Protein AF-A0A085F216-F1 (afdb_monomer_lite)

Foldseek 3Di:
DDDDDDDPDPVVVVVVAPDDDDPVQAQEDDLVLLLVLLVLVCVPPNPVLLLVQFPDPDNPDDDSVPDDQNSSLRSVLSLLQVLQQDDPPPPSSVVSLVSCCVRQNDSQAWTWYARVNRIDIHGHDHHPD

Structure (mmCIF, N/CA/C/O backbone):
data_AF-A0A085F216-F1
#
_entry.id   AF-A0A085F216-F1
#
loop_
_atom_site.group_PDB
_atom_site.id
_atom_site.type_symbol
_atom_site.label_atom_id
_atom_site.label_alt_id
_atom_site.label_comp_id
_atom_site.label_asym_id
_atom_site.label_entity_id
_atom_site.label_seq_id
_atom_site.pdbx_PDB_ins_code
_atom_site.Cartn_x
_atom_site.Cartn_y
_atom_site.Cartn_z
_atom_site.occupancy
_atom_site.B_iso_or_equiv
_atom_site.auth_seq_id
_atom_site.auth_comp_id
_atom_site.auth_asym_id
_atom_site.auth_atom_id
_atom_site.pdbx_PDB_model_num
ATOM 1 N N . MET A 1 1 ? 21.066 -15.894 51.985 1.00 41.78 1 MET A N 1
ATOM 2 C CA . MET A 1 1 ? 21.140 -15.270 50.644 1.00 41.78 1 MET A CA 1
ATOM 3 C C . MET A 1 1 ? 20.419 -16.154 49.634 1.00 41.78 1 MET A C 1
ATOM 5 O O . MET A 1 1 ? 20.827 -17.291 49.451 1.00 41.78 1 MET A O 1
ATOM 9 N N . LYS A 1 2 ? 19.346 -15.662 49.007 1.00 40.44 2 LYS A N 1
ATOM 10 C CA . LYS A 1 2 ? 18.738 -16.255 47.805 1.00 40.44 2 LYS A CA 1
ATOM 11 C C . LYS A 1 2 ? 18.431 -15.106 46.846 1.00 40.44 2 LYS A C 1
ATOM 13 O O . LYS A 1 2 ? 17.698 -14.193 47.207 1.00 40.44 2 LYS A O 1
ATOM 18 N N . ILE A 1 3 ? 19.039 -15.132 45.666 1.00 50.97 3 ILE A N 1
ATOM 19 C CA . ILE A 1 3 ? 18.758 -14.210 44.562 1.00 50.97 3 ILE A CA 1
ATOM 20 C C . ILE A 1 3 ? 17.811 -14.936 43.605 1.00 50.97 3 ILE A C 1
ATOM 22 O O . ILE A 1 3 ? 18.094 -16.080 43.257 1.00 50.97 3 ILE A O 1
ATOM 26 N N . LYS A 1 4 ? 16.733 -14.267 43.175 1.00 36.97 4 LYS A N 1
ATOM 27 C CA . LYS A 1 4 ? 16.265 -14.189 41.773 1.00 36.97 4 LYS A CA 1
ATOM 28 C C . LYS A 1 4 ? 15.002 -13.312 41.684 1.00 36.97 4 LYS A C 1
ATOM 30 O O . LYS A 1 4 ? 13.931 -13.688 42.143 1.00 36.97 4 LYS A O 1
ATOM 35 N N . LYS A 1 5 ? 15.173 -12.121 41.099 1.00 45.31 5 LYS A N 1
ATOM 36 C CA . LYS A 1 5 ? 14.142 -11.349 40.370 1.00 45.31 5 LYS A CA 1
ATOM 37 C C . LYS A 1 5 ? 13.891 -12.034 39.002 1.00 45.31 5 LYS A C 1
ATOM 39 O O . LYS A 1 5 ? 14.688 -12.903 38.646 1.00 45.31 5 LYS A O 1
ATOM 44 N N . PRO A 1 6 ? 13.029 -11.503 38.116 1.00 57.66 6 PRO A N 1
ATOM 45 C CA . PRO A 1 6 ? 11.662 -10.976 38.256 1.00 57.66 6 PRO A CA 1
ATOM 46 C C . PRO A 1 6 ? 10.731 -11.633 37.201 1.00 57.66 6 PRO A C 1
ATOM 48 O O . PRO A 1 6 ? 11.211 -12.365 36.347 1.00 57.66 6 PRO A O 1
ATOM 51 N N . ALA A 1 7 ? 9.427 -11.338 37.204 1.00 43.81 7 ALA A N 1
ATOM 52 C CA . ALA A 1 7 ? 8.630 -11.172 35.974 1.00 43.81 7 ALA A CA 1
ATOM 53 C C . ALA A 1 7 ? 7.185 -10.831 36.355 1.00 43.81 7 ALA A C 1
ATOM 55 O O . ALA A 1 7 ? 6.330 -11.712 36.455 1.00 43.81 7 ALA A O 1
ATOM 56 N N . VAL A 1 8 ? 6.913 -9.538 36.552 1.00 47.44 8 VAL A N 1
ATOM 57 C CA . VAL A 1 8 ? 5.558 -9.016 36.352 1.00 47.44 8 VAL A CA 1
ATOM 58 C C . VAL A 1 8 ? 5.267 -9.262 34.878 1.00 47.44 8 VAL A C 1
ATOM 60 O O . VAL A 1 8 ? 5.792 -8.572 34.007 1.00 47.44 8 VAL A O 1
ATOM 63 N N . HIS A 1 9 ? 4.567 -10.363 34.612 1.00 42.31 9 HIS A N 1
ATOM 64 C CA . HIS A 1 9 ? 4.167 -10.739 33.274 1.00 42.31 9 HIS A CA 1
ATOM 65 C C . HIS A 1 9 ? 3.283 -9.624 32.736 1.00 42.31 9 HIS A C 1
ATOM 67 O O . HIS A 1 9 ? 2.285 -9.232 33.337 1.00 42.31 9 HIS A O 1
ATOM 73 N N . ASN A 1 10 ? 3.736 -9.094 31.612 1.00 47.56 10 ASN A N 1
ATOM 74 C CA . ASN A 1 10 ? 3.143 -8.027 30.837 1.00 47.56 10 ASN A CA 1
ATOM 75 C C . ASN A 1 10 ? 1.904 -8.575 30.103 1.00 47.56 10 ASN A C 1
ATOM 77 O O . ASN A 1 10 ? 1.843 -8.599 28.878 1.00 47.56 10 ASN A O 1
ATOM 81 N N . THR A 1 11 ? 0.944 -9.120 30.853 1.00 47.22 11 THR A N 1
ATOM 82 C CA . THR A 1 11 ? -0.208 -9.850 30.304 1.00 47.22 11 THR A CA 1
ATOM 83 C C . THR A 1 11 ? -1.115 -8.925 29.489 1.00 47.22 11 THR A C 1
ATOM 85 O O . THR A 1 11 ? -1.730 -9.366 28.526 1.00 47.22 11 THR A O 1
ATOM 88 N N . ALA A 1 12 ? -1.108 -7.621 29.784 1.00 45.28 12 ALA A N 1
ATOM 89 C CA . ALA A 1 12 ? -1.882 -6.619 29.052 1.00 45.28 12 ALA A CA 1
ATOM 90 C C . ALA A 1 12 ? -1.386 -6.368 27.612 1.00 45.28 12 ALA A C 1
ATOM 92 O O . ALA A 1 12 ? -2.175 -5.971 26.762 1.00 45.28 12 ALA A O 1
ATOM 93 N N . LEU A 1 13 ? -0.108 -6.627 27.308 1.00 43.69 13 LEU A N 1
ATOM 94 C CA . LEU A 1 13 ? 0.432 -6.464 25.949 1.00 43.69 13 LEU A CA 1
ATOM 95 C C . LEU A 1 13 ? 0.230 -7.708 25.069 1.00 43.69 13 LEU A C 1
ATOM 97 O O . LEU A 1 13 ? 0.328 -7.619 23.850 1.00 43.69 13 LEU A O 1
ATOM 101 N N . LEU A 1 14 ? -0.087 -8.862 25.665 1.00 43.09 14 LEU A N 1
ATOM 102 C CA . LEU A 1 14 ? -0.275 -10.124 24.939 1.00 43.09 14 LEU A CA 1
ATOM 103 C C . LEU A 1 14 ? -1.731 -10.384 24.523 1.00 43.09 14 LEU A C 1
ATOM 105 O O . LEU A 1 14 ? -1.967 -11.158 23.596 1.00 43.09 14 LEU A O 1
ATOM 109 N N . GLU A 1 15 ? -2.712 -9.730 25.149 1.00 42.50 15 GLU A N 1
ATOM 110 C CA . GLU A 1 15 ? -4.134 -9.941 24.831 1.00 42.50 15 GLU A CA 1
ATOM 111 C C . GLU A 1 15 ? -4.627 -9.174 23.594 1.00 42.50 15 GLU A C 1
ATOM 113 O O . GLU A 1 15 ? -5.683 -9.503 23.052 1.00 42.50 15 GLU A O 1
ATOM 118 N N . PHE A 1 16 ? -3.852 -8.216 23.078 1.00 48.03 16 PHE A N 1
ATOM 119 C CA . PHE A 1 16 ? -4.227 -7.478 21.866 1.00 48.03 16 PHE A CA 1
ATOM 120 C C . PHE A 1 16 ? -4.102 -8.326 20.582 1.00 48.03 16 PHE A C 1
ATOM 122 O O . PHE A 1 16 ? -4.728 -8.028 19.571 1.00 48.03 16 PHE A O 1
ATOM 129 N N . HIS A 1 17 ? -3.355 -9.436 20.617 1.00 45.09 17 HIS A N 1
ATOM 130 C CA . HIS A 1 17 ? -2.975 -10.199 19.419 1.00 45.09 17 HIS A CA 1
ATOM 131 C C . HIS A 1 17 ? -3.929 -11.338 19.003 1.00 45.09 17 HIS A C 1
ATOM 133 O O . HIS A 1 17 ? -3.593 -12.111 18.106 1.00 45.09 17 HIS A O 1
ATOM 139 N N . ARG A 1 18 ? -5.112 -11.489 19.621 1.00 46.03 18 ARG A N 1
ATOM 140 C CA . ARG A 1 18 ? -6.056 -12.587 19.287 1.00 46.03 18 ARG A CA 1
ATOM 141 C C . ARG A 1 18 ? -7.521 -12.190 19.113 1.00 46.03 18 ARG A C 1
ATOM 143 O O . ARG A 1 18 ? -8.376 -13.071 19.019 1.00 46.03 18 ARG A O 1
ATOM 150 N N . ARG A 1 19 ? -7.849 -10.901 19.052 1.00 49.44 19 ARG A N 1
ATOM 151 C CA . ARG A 1 19 ? -9.205 -10.479 18.683 1.00 49.44 19 ARG A CA 1
ATOM 152 C C . ARG A 1 19 ? -9.283 -10.305 17.171 1.00 49.44 19 ARG A C 1
ATOM 154 O O . ARG A 1 19 ? -8.572 -9.487 16.604 1.00 49.44 19 ARG A O 1
ATOM 161 N N . TRP A 1 20 ? -10.148 -11.094 16.534 1.00 49.81 20 TRP A N 1
ATOM 162 C CA . TRP A 1 20 ? -10.658 -10.765 15.203 1.00 49.81 20 TRP A CA 1
ATOM 163 C C . TRP A 1 20 ? -11.204 -9.329 15.237 1.00 49.81 20 TRP A C 1
ATOM 165 O O . TRP A 1 20 ? -11.920 -9.016 16.195 1.00 49.81 20 TRP A O 1
ATOM 175 N N . PRO A 1 21 ? -10.897 -8.473 14.246 1.00 54.47 21 PRO A N 1
ATOM 176 C CA . PRO A 1 21 ? -11.357 -7.091 14.252 1.00 54.47 21 PRO A CA 1
ATOM 177 C C . PRO A 1 21 ? -12.887 -7.074 14.267 1.00 54.47 21 PRO A C 1
ATOM 179 O O . PRO A 1 21 ? -13.552 -7.592 13.360 1.00 54.47 21 PRO A O 1
ATOM 182 N N . LEU A 1 22 ? -13.459 -6.515 15.332 1.00 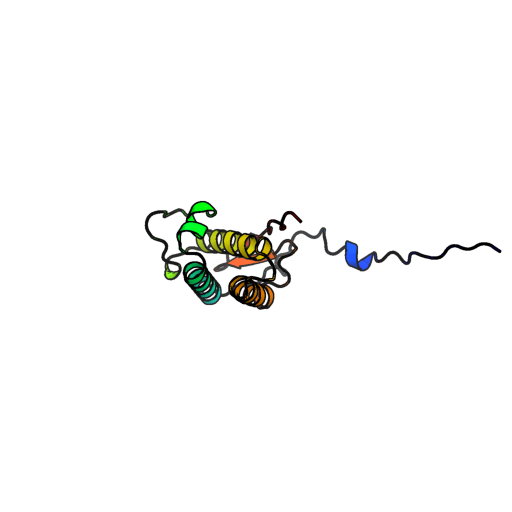57.03 22 LEU A N 1
ATOM 183 C CA . LEU A 1 22 ? -14.891 -6.280 15.420 1.00 57.03 22 LEU A CA 1
ATOM 184 C C . LEU A 1 22 ? -15.245 -5.157 14.435 1.00 57.03 22 LEU A C 1
ATOM 186 O O . LEU A 1 22 ? -14.391 -4.398 13.984 1.00 57.03 22 LEU A O 1
ATOM 190 N N . LYS A 1 23 ? -16.528 -5.003 14.087 1.00 51.44 23 LYS A N 1
ATOM 191 C CA . LYS A 1 23 ? -17.004 -3.952 13.159 1.00 51.44 23 LYS A CA 1
ATOM 192 C C . LYS A 1 23 ? -16.527 -2.523 13.510 1.00 51.44 23 LYS A C 1
ATOM 194 O O . LYS A 1 23 ? -16.600 -1.663 12.637 1.00 51.44 23 LYS A O 1
ATOM 199 N N . ALA A 1 24 ? -16.091 -2.271 14.745 1.00 53.41 24 ALA A N 1
ATOM 200 C CA . ALA A 1 24 ? -15.584 -0.984 15.223 1.00 53.41 24 ALA A CA 1
ATOM 201 C C . ALA A 1 24 ? -14.078 -0.752 14.965 1.00 53.41 24 ALA A C 1
ATOM 203 O O . ALA A 1 24 ? -13.622 0.370 15.146 1.00 53.41 24 ALA A O 1
ATOM 204 N N . ASP A 1 25 ? -13.335 -1.767 14.509 1.00 74.38 25 ASP A N 1
ATOM 205 C CA . ASP A 1 25 ? -11.865 -1.732 14.407 1.00 74.38 25 ASP A CA 1
ATOM 206 C C . ASP A 1 25 ? -11.351 -1.512 12.972 1.00 74.38 25 ASP A C 1
ATOM 208 O O . ASP A 1 25 ? -10.146 -1.501 12.735 1.00 74.38 25 ASP A O 1
ATOM 212 N N . TYR A 1 26 ? -12.253 -1.368 11.997 1.00 82.12 26 TYR A N 1
ATOM 213 C CA . TYR A 1 26 ? -11.865 -1.129 10.608 1.00 82.12 26 TYR A CA 1
ATOM 214 C C . TYR A 1 26 ? -11.566 0.349 10.385 1.00 82.12 26 TYR A C 1
ATOM 216 O O . TYR A 1 26 ? -12.424 1.198 10.626 1.00 82.12 26 TYR A O 1
ATOM 224 N N . LEU A 1 27 ? -10.385 0.637 9.847 1.00 88.69 27 LEU A N 1
ATOM 225 C CA . LEU A 1 27 ? -10.005 1.975 9.419 1.00 88.69 27 LEU A CA 1
ATOM 226 C C . LEU A 1 27 ? -10.692 2.297 8.094 1.00 88.69 27 LEU A C 1
ATOM 228 O O . LEU A 1 27 ? -10.467 1.622 7.091 1.00 88.69 27 LEU A O 1
ATOM 232 N N . ASP A 1 28 ? -11.541 3.319 8.078 1.00 89.81 28 ASP A N 1
ATOM 233 C CA . ASP A 1 28 ? -12.133 3.828 6.844 1.00 89.81 28 ASP A CA 1
ATOM 234 C C . ASP A 1 28 ? -11.079 4.631 6.072 1.00 89.81 28 ASP A C 1
ATOM 236 O O . ASP A 1 28 ? -10.677 5.721 6.480 1.00 89.81 28 ASP A O 1
ATOM 240 N N . VAL A 1 29 ? -10.609 4.067 4.957 1.00 89.00 29 VAL A N 1
ATOM 241 C CA . VAL A 1 29 ? -9.506 4.637 4.182 1.00 89.00 29 VAL A CA 1
ATOM 242 C C . VAL A 1 29 ? -10.062 5.383 2.964 1.00 89.00 29 VAL A C 1
ATOM 244 O O . VAL A 1 29 ? -10.711 4.761 2.113 1.00 89.00 29 VAL A O 1
ATOM 247 N N . PRO A 1 30 ? -9.821 6.704 2.835 1.00 90.88 30 PRO A N 1
ATOM 248 C CA . PRO A 1 30 ? -10.259 7.464 1.672 1.00 90.88 30 PRO A CA 1
ATOM 249 C C . PRO A 1 30 ? -9.646 6.908 0.391 1.00 90.88 30 PRO A C 1
ATOM 251 O O . PRO A 1 30 ? -8.440 6.667 0.308 1.00 90.88 30 PRO A O 1
ATOM 254 N N . ARG A 1 31 ? -10.481 6.745 -0.634 1.00 91.06 31 ARG A N 1
ATOM 255 C CA . ARG A 1 31 ? -10.055 6.201 -1.924 1.00 91.06 31 ARG A CA 1
ATOM 256 C C . ARG A 1 31 ? -8.946 7.045 -2.541 1.00 91.06 31 ARG A C 1
ATOM 258 O O . ARG A 1 31 ? -7.969 6.506 -3.045 1.00 91.06 31 ARG A O 1
ATOM 265 N N . GLU A 1 32 ? -9.115 8.357 -2.508 1.00 91.56 32 GLU A N 1
ATOM 266 C CA . GLU A 1 32 ? -8.218 9.335 -3.115 1.00 91.56 32 GLU A CA 1
ATOM 267 C C . GLU A 1 32 ? -6.815 9.232 -2.517 1.00 91.56 32 GLU A C 1
ATOM 269 O O . GLU A 1 32 ? -5.834 9.325 -3.247 1.00 91.56 32 GLU A O 1
ATOM 274 N N . MET A 1 33 ? -6.721 8.958 -1.213 1.00 90.75 33 MET A N 1
ATOM 275 C CA . MET A 1 33 ? -5.440 8.759 -0.542 1.00 90.75 33 MET A CA 1
ATOM 276 C C . MET A 1 33 ? -4.731 7.506 -1.063 1.00 90.75 33 MET A C 1
ATOM 278 O O . MET A 1 33 ? -3.558 7.575 -1.416 1.00 90.75 33 MET A O 1
ATOM 282 N N . ILE A 1 34 ? -5.445 6.381 -1.187 1.00 90.81 34 ILE A N 1
ATOM 283 C CA . ILE A 1 34 ? -4.857 5.139 -1.711 1.00 90.81 34 ILE A CA 1
ATOM 284 C C . ILE A 1 34 ? -4.426 5.326 -3.164 1.00 90.81 34 ILE A C 1
ATOM 286 O O . ILE A 1 34 ? -3.339 4.908 -3.537 1.00 90.81 34 ILE A O 1
ATOM 290 N N . VAL A 1 35 ? -5.249 5.986 -3.979 1.00 92.62 35 VAL A N 1
ATOM 291 C CA . VAL A 1 35 ? -4.917 6.284 -5.378 1.00 92.62 35 VAL A CA 1
ATOM 292 C C . VAL A 1 35 ? -3.624 7.097 -5.469 1.00 92.62 35 VAL A C 1
ATOM 294 O O . VAL A 1 35 ? -2.721 6.693 -6.195 1.00 92.62 35 VAL A O 1
ATOM 297 N N . GLN A 1 36 ? -3.486 8.167 -4.681 1.00 92.69 36 GLN A N 1
ATOM 298 C CA . GLN A 1 36 ? -2.254 8.965 -4.629 1.00 92.69 36 GLN A CA 1
ATOM 299 C C . GLN A 1 36 ? -1.047 8.143 -4.164 1.00 92.69 36 GLN A C 1
ATOM 301 O O . GLN A 1 36 ? 0.056 8.303 -4.684 1.00 92.69 36 GLN A O 1
ATOM 306 N N . LEU A 1 37 ? -1.245 7.246 -3.196 1.00 92.50 37 LEU A N 1
ATOM 307 C CA . LEU A 1 37 ? -0.192 6.368 -2.700 1.00 92.50 37 LEU A CA 1
ATOM 308 C C . LEU A 1 37 ? 0.273 5.377 -3.779 1.00 92.50 37 LEU A C 1
ATOM 310 O O . LEU A 1 37 ? 1.472 5.175 -3.952 1.00 92.50 37 LEU A O 1
ATOM 314 N N . ILE A 1 38 ? -0.664 4.808 -4.540 1.00 92.38 38 ILE A N 1
ATOM 315 C CA . ILE A 1 38 ? -0.378 3.925 -5.676 1.00 92.38 38 ILE A CA 1
ATOM 316 C C . ILE A 1 38 ? 0.357 4.696 -6.777 1.00 92.38 38 ILE A C 1
ATOM 318 O O . ILE A 1 38 ? 1.342 4.199 -7.311 1.00 92.38 38 ILE A O 1
ATOM 322 N N . GLU A 1 39 ? -0.079 5.910 -7.110 1.00 92.56 39 GLU A N 1
ATOM 323 C CA . GLU A 1 39 ? 0.590 6.759 -8.104 1.00 92.56 39 GLU A CA 1
ATOM 324 C C . GLU A 1 39 ? 2.024 7.098 -7.688 1.00 92.56 39 GLU A C 1
ATOM 326 O O . GLU A 1 39 ? 2.948 6.960 -8.491 1.00 92.56 39 GLU A O 1
ATOM 331 N N . LYS A 1 40 ? 2.231 7.461 -6.416 1.00 91.50 40 LYS A N 1
ATOM 332 C CA . LYS A 1 40 ? 3.565 7.695 -5.851 1.00 91.50 40 LYS A CA 1
ATOM 333 C C . LYS A 1 40 ? 4.426 6.435 -5.922 1.00 91.50 40 LYS A C 1
ATOM 335 O O . LYS A 1 40 ? 5.573 6.503 -6.346 1.00 91.50 40 LYS A O 1
ATOM 340 N N . PHE A 1 41 ? 3.870 5.281 -5.564 1.00 91.94 41 PHE A N 1
ATOM 341 C CA . PHE A 1 41 ? 4.572 4.005 -5.651 1.00 91.94 41 PHE A CA 1
ATOM 342 C C . PHE A 1 41 ? 4.976 3.659 -7.089 1.00 91.94 41 PHE A C 1
ATOM 344 O O . PHE A 1 41 ? 6.111 3.258 -7.330 1.00 91.94 41 PHE A O 1
ATOM 351 N N . ILE A 1 42 ? 4.075 3.858 -8.055 1.00 90.94 42 ILE A N 1
ATOM 352 C CA . ILE A 1 42 ? 4.351 3.659 -9.484 1.00 90.94 42 ILE A CA 1
ATOM 353 C C . ILE A 1 42 ? 5.462 4.595 -9.960 1.00 90.94 42 ILE A C 1
ATOM 355 O O . ILE A 1 42 ? 6.299 4.175 -10.755 1.00 90.94 42 ILE A O 1
ATOM 359 N N . ALA A 1 43 ? 5.493 5.841 -9.488 1.00 90.06 43 ALA A N 1
ATOM 360 C CA . ALA A 1 43 ? 6.541 6.788 -9.856 1.00 90.06 43 ALA A CA 1
ATOM 361 C C . ALA A 1 43 ? 7.937 6.339 -9.383 1.00 90.06 43 ALA A C 1
ATOM 363 O O . ALA A 1 43 ? 8.911 6.578 -10.090 1.00 90.06 43 ALA A O 1
ATOM 364 N N . VAL A 1 44 ? 8.026 5.667 -8.229 1.00 89.81 44 VAL A N 1
ATOM 365 C CA . VAL A 1 44 ? 9.293 5.191 -7.642 1.00 89.81 44 VAL A CA 1
ATOM 366 C C . VAL A 1 44 ? 9.710 3.827 -8.204 1.00 89.81 44 VAL A C 1
ATOM 368 O O . VAL A 1 44 ? 10.846 3.649 -8.636 1.00 89.81 44 VAL A O 1
ATOM 371 N N . TYR A 1 45 ? 8.798 2.851 -8.220 1.00 87.25 45 TYR A N 1
ATOM 372 C CA . TYR A 1 45 ? 9.114 1.445 -8.517 1.00 87.25 45 TYR A CA 1
ATOM 373 C C . TYR A 1 45 ? 8.633 0.967 -9.891 1.00 87.25 45 TYR A C 1
ATOM 375 O O . TYR A 1 45 ? 8.943 -0.152 -10.307 1.00 87.25 45 TYR A O 1
ATOM 383 N N . GLY A 1 46 ? 7.877 1.795 -10.609 1.00 87.12 46 GLY A N 1
ATOM 384 C CA . GLY A 1 46 ? 7.244 1.432 -11.870 1.00 87.12 46 GLY A CA 1
ATOM 385 C C . GLY A 1 46 ? 5.989 0.573 -11.695 1.00 87.12 46 GLY A C 1
ATOM 386 O O . GLY A 1 46 ? 5.733 -0.045 -10.661 1.00 87.12 46 GLY A O 1
ATOM 387 N N . THR A 1 47 ? 5.189 0.497 -12.758 1.00 86.50 47 THR A N 1
ATOM 388 C CA . THR A 1 47 ? 3.974 -0.335 -12.798 1.00 86.50 47 THR A CA 1
ATOM 389 C C . THR A 1 47 ? 4.275 -1.833 -12.770 1.00 86.50 47 THR A C 1
ATOM 391 O O . THR A 1 47 ? 3.455 -2.604 -12.275 1.00 86.50 47 THR A O 1
ATOM 394 N N . GLY A 1 48 ? 5.449 -2.248 -13.263 1.00 83.44 48 GLY A N 1
ATOM 395 C CA . GLY A 1 48 ? 5.871 -3.650 -13.291 1.00 83.44 48 GLY A CA 1
ATOM 396 C C . GLY A 1 48 ? 5.896 -4.284 -11.902 1.00 83.44 48 GLY A C 1
ATOM 397 O O . GLY A 1 48 ? 5.392 -5.387 -11.734 1.00 83.44 48 GLY A O 1
ATOM 398 N N . HIS A 1 49 ? 6.358 -3.549 -10.884 1.00 83.25 49 HIS A N 1
ATOM 399 C CA . HIS A 1 49 ? 6.433 -4.076 -9.520 1.00 83.25 49 HIS A CA 1
ATOM 400 C C . HIS A 1 49 ? 5.052 -4.381 -8.922 1.00 83.25 49 HIS A C 1
ATOM 402 O O . HIS A 1 49 ? 4.887 -5.367 -8.205 1.00 83.25 49 HIS A O 1
ATOM 408 N N . LEU A 1 50 ? 4.045 -3.558 -9.244 1.00 85.00 50 LEU A N 1
ATOM 409 C CA . LEU A 1 50 ? 2.658 -3.853 -8.889 1.00 85.00 50 LEU A CA 1
ATOM 410 C C . LEU A 1 50 ? 2.171 -5.094 -9.639 1.00 85.00 50 LEU A C 1
ATOM 412 O O . LEU A 1 50 ? 1.669 -6.014 -9.006 1.00 85.00 50 LEU A O 1
ATOM 416 N N . LEU A 1 51 ? 2.345 -5.151 -10.960 1.00 83.56 51 LEU A N 1
ATOM 417 C CA . LEU A 1 51 ? 1.836 -6.247 -11.796 1.00 83.56 51 LEU A CA 1
ATOM 418 C C . LEU A 1 51 ? 2.454 -7.613 -11.474 1.00 83.56 51 LEU A C 1
ATOM 420 O O . LEU A 1 51 ? 1.766 -8.624 -11.555 1.00 83.56 51 LEU A O 1
ATOM 424 N N . GLU A 1 52 ? 3.736 -7.656 -11.117 1.00 81.31 52 GLU A N 1
ATOM 425 C CA . GLU A 1 52 ? 4.433 -8.902 -10.776 1.00 81.31 52 GLU A CA 1
ATOM 426 C C . GLU A 1 52 ? 3.928 -9.515 -9.467 1.00 81.31 52 GLU A C 1
ATOM 428 O O . GLU A 1 52 ? 3.936 -10.737 -9.313 1.00 81.31 52 GLU A O 1
ATOM 433 N N . ARG A 1 53 ? 3.500 -8.675 -8.517 1.00 78.06 53 ARG A N 1
ATOM 434 C CA . ARG A 1 53 ? 3.122 -9.106 -7.163 1.00 78.06 53 ARG A CA 1
ATOM 435 C C . ARG A 1 53 ? 1.615 -9.079 -6.909 1.00 78.06 53 ARG A C 1
ATOM 437 O O . ARG A 1 53 ? 1.145 -9.782 -6.019 1.00 78.06 53 ARG A O 1
ATOM 444 N N . GLY A 1 54 ? 0.859 -8.288 -7.665 1.00 75.75 54 GLY A N 1
ATOM 445 C CA . GLY A 1 54 ? -0.584 -8.119 -7.522 1.00 75.75 54 GLY A CA 1
ATOM 446 C C . GLY A 1 54 ? -1.371 -8.894 -8.576 1.00 75.75 54 GLY A C 1
ATOM 447 O O . GLY A 1 54 ? -1.062 -8.858 -9.763 1.00 75.75 54 GLY A O 1
ATOM 448 N N . ASN A 1 55 ? -2.441 -9.568 -8.153 1.00 76.00 55 ASN A N 1
ATOM 449 C CA . ASN A 1 55 ? -3.331 -10.312 -9.048 1.00 76.00 55 ASN A CA 1
ATOM 450 C C . ASN A 1 55 ? -4.470 -9.427 -9.588 1.00 76.00 55 ASN A C 1
ATOM 452 O O . ASN A 1 55 ? -5.650 -9.674 -9.311 1.00 76.00 55 ASN A O 1
ATOM 456 N N . PHE A 1 56 ? -4.099 -8.380 -10.328 1.00 78.81 56 PHE A N 1
ATOM 457 C CA . PHE A 1 56 ? -5.040 -7.405 -10.876 1.00 78.81 56 PHE A CA 1
ATOM 458 C C . PHE A 1 56 ? -5.869 -7.998 -12.015 1.00 78.81 56 PHE A C 1
ATOM 460 O O . PHE A 1 56 ? -5.356 -8.696 -12.891 1.00 78.81 56 PHE A O 1
ATOM 467 N N . ARG A 1 57 ? -7.162 -7.660 -12.062 1.00 67.31 57 ARG A N 1
ATOM 468 C CA . ARG A 1 57 ? -8.076 -8.161 -13.105 1.00 67.31 57 ARG A CA 1
ATOM 469 C C . ARG A 1 57 ? -7.749 -7.630 -14.503 1.00 67.31 57 ARG A C 1
ATOM 471 O O . ARG A 1 57 ? -8.072 -8.286 -15.491 1.00 67.31 57 ARG A O 1
ATOM 478 N N . GLN A 1 58 ? -7.130 -6.452 -14.598 1.00 62.47 58 GLN A N 1
ATOM 479 C CA . GLN A 1 58 ? -6.685 -5.849 -15.855 1.00 62.47 58 GLN A CA 1
ATOM 480 C C . GLN A 1 58 ? -5.166 -5.669 -15.847 1.00 62.47 58 GLN A C 1
ATOM 482 O O . GLN A 1 58 ? -4.638 -4.751 -15.230 1.00 62.47 58 GLN A O 1
ATOM 487 N N . LEU A 1 59 ? -4.468 -6.544 -16.573 1.00 62.31 59 LEU A N 1
ATOM 488 C CA . LEU A 1 59 ? -3.002 -6.545 -16.650 1.00 62.31 59 LEU A CA 1
ATOM 489 C C . LEU A 1 59 ? -2.445 -5.575 -17.706 1.00 62.31 59 LEU A C 1
ATOM 491 O O . LEU A 1 59 ? -1.268 -5.235 -17.670 1.00 62.31 59 LEU A O 1
ATOM 495 N N . SER A 1 60 ? -3.269 -5.132 -18.663 1.00 61.12 60 SER A N 1
ATOM 496 C CA . SER A 1 60 ? -2.805 -4.370 -19.832 1.00 61.12 60 SER A CA 1
ATOM 497 C C . SER A 1 60 ? -2.729 -2.855 -19.618 1.00 61.12 60 SER A C 1
ATOM 499 O O . SER A 1 60 ? -2.050 -2.181 -20.387 1.00 61.12 60 SER A O 1
ATOM 501 N N . TRP A 1 61 ? -3.417 -2.306 -18.608 1.00 67.25 61 TRP A N 1
ATOM 502 C CA . TRP A 1 61 ? -3.355 -0.879 -18.270 1.00 67.25 61 TRP A CA 1
ATOM 503 C C . TRP A 1 61 ? -3.716 -0.655 -16.795 1.00 67.25 61 TRP A C 1
ATOM 505 O O . TRP A 1 61 ? -4.882 -0.722 -16.416 1.00 67.25 61 TRP A O 1
ATOM 515 N N . ILE A 1 62 ? -2.720 -0.341 -15.957 1.00 74.25 62 ILE A N 1
ATOM 516 C CA . ILE A 1 62 ? -2.972 0.151 -14.597 1.00 74.25 62 ILE A CA 1
ATOM 517 C C . ILE A 1 62 ? -3.373 1.625 -14.670 1.00 74.25 62 ILE A C 1
ATOM 519 O O . ILE A 1 62 ? -2.572 2.486 -15.030 1.00 74.25 62 ILE A O 1
ATOM 523 N N . SER A 1 63 ? -4.618 1.914 -14.304 1.00 85.12 63 SER A N 1
ATOM 524 C CA . SER A 1 63 ? -5.080 3.261 -13.984 1.00 85.12 63 SER A CA 1
ATOM 525 C C . SER A 1 63 ? -5.565 3.249 -12.535 1.00 85.12 63 SER A C 1
ATOM 527 O O . SER A 1 63 ? -6.659 2.740 -12.284 1.00 85.12 63 SER A O 1
ATOM 529 N N . PRO A 1 64 ? -4.794 3.788 -11.571 1.00 85.81 64 PRO A N 1
ATOM 530 C CA . PRO A 1 64 ? -5.200 3.813 -10.163 1.00 85.81 64 PRO A CA 1
ATOM 531 C C . PRO A 1 64 ? -6.566 4.490 -9.967 1.00 85.81 64 PRO A C 1
ATOM 533 O O . PRO A 1 64 ? -7.398 4.051 -9.174 1.00 85.81 64 PRO A O 1
ATOM 536 N N . ALA A 1 65 ? -6.861 5.502 -10.788 1.00 87.69 65 ALA A N 1
ATOM 537 C CA . ALA A 1 65 ? -8.156 6.171 -10.839 1.00 87.69 65 ALA A CA 1
ATOM 538 C C . ALA A 1 65 ? -9.325 5.277 -11.309 1.00 87.69 65 ALA A C 1
ATOM 540 O O . ALA A 1 65 ? -10.476 5.658 -11.104 1.00 87.69 65 ALA A O 1
ATOM 541 N N . GLY A 1 66 ? -9.071 4.108 -11.899 1.00 86.19 66 GLY A N 1
ATOM 542 C CA . GLY A 1 66 ? -10.077 3.120 -12.302 1.00 86.19 66 GLY A CA 1
ATOM 543 C C . GLY A 1 66 ? -10.275 1.966 -11.312 1.00 86.19 66 GLY A C 1
ATOM 544 O O . GLY A 1 66 ? -11.193 1.174 -11.501 1.00 86.19 66 GLY A O 1
ATOM 545 N N . PHE A 1 67 ? -9.454 1.870 -10.263 1.00 89.62 67 PHE A N 1
ATOM 546 C CA . PHE A 1 67 ? -9.433 0.710 -9.367 1.00 89.62 67 PHE A CA 1
ATOM 547 C C . PHE A 1 67 ? -10.716 0.555 -8.540 1.00 89.62 67 PHE A C 1
ATOM 549 O O . PHE A 1 67 ? -11.234 1.517 -7.945 1.00 89.62 67 PHE A O 1
ATOM 556 N N . ASP A 1 68 ? -11.220 -0.682 -8.492 1.00 90.38 68 ASP A N 1
ATOM 557 C CA . ASP A 1 68 ? -12.293 -1.092 -7.593 1.00 90.38 68 A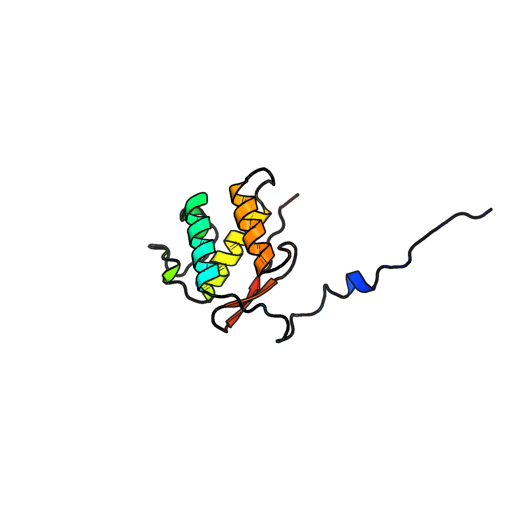SP A CA 1
ATOM 558 C C . ASP A 1 68 ? -11.763 -1.389 -6.174 1.00 90.38 68 ASP A C 1
ATOM 560 O O . ASP A 1 68 ? -10.589 -1.193 -5.873 1.00 90.38 68 ASP A O 1
ATOM 564 N N . ALA A 1 69 ? -12.635 -1.793 -5.246 1.00 90.75 69 ALA A N 1
ATOM 565 C CA . ALA A 1 69 ? -12.209 -2.038 -3.865 1.00 90.75 69 ALA A CA 1
ATOM 566 C C . ALA A 1 69 ? -11.198 -3.198 -3.735 1.00 90.75 69 ALA A C 1
ATOM 568 O O . ALA A 1 69 ? -10.341 -3.151 -2.856 1.00 90.75 69 ALA A O 1
ATOM 569 N N . LEU A 1 70 ? -11.282 -4.211 -4.604 1.00 90.94 70 LEU A N 1
ATOM 570 C CA . LEU A 1 70 ? -10.367 -5.350 -4.608 1.00 90.94 70 LEU A CA 1
ATOM 571 C C . LEU A 1 70 ? -9.021 -4.967 -5.229 1.00 90.94 70 LEU A C 1
ATOM 573 O O . LEU A 1 70 ? -7.985 -5.330 -4.681 1.00 90.94 70 LEU A O 1
ATOM 577 N N . ASP A 1 71 ? -9.031 -4.203 -6.321 1.00 90.94 71 ASP A N 1
ATOM 578 C CA . ASP A 1 71 ? -7.800 -3.693 -6.932 1.00 90.94 71 ASP A CA 1
ATOM 579 C C . ASP A 1 71 ? -7.042 -2.786 -5.944 1.00 90.94 71 ASP A C 1
ATOM 581 O O . ASP A 1 71 ? -5.831 -2.914 -5.773 1.00 90.94 71 ASP A O 1
ATOM 585 N N . LEU A 1 72 ? -7.759 -1.909 -5.228 1.00 92.06 72 LEU A N 1
ATOM 586 C CA . LEU A 1 72 ? -7.176 -1.063 -4.179 1.00 92.06 72 LEU A CA 1
ATOM 587 C C . LEU A 1 72 ? -6.593 -1.897 -3.033 1.00 92.06 72 LEU A C 1
ATOM 589 O O . LEU A 1 72 ? -5.511 -1.578 -2.550 1.00 92.06 72 LEU A O 1
ATOM 593 N N . HIS A 1 73 ? -7.285 -2.960 -2.615 1.00 92.69 73 HIS A N 1
ATOM 594 C CA . HIS A 1 73 ? -6.792 -3.881 -1.592 1.00 92.69 73 HIS A CA 1
ATOM 595 C C . HIS A 1 73 ? -5.479 -4.548 -2.015 1.00 92.69 73 HIS A C 1
ATOM 597 O O . HIS A 1 73 ? -4.497 -4.486 -1.282 1.00 92.69 73 HIS A O 1
ATOM 603 N N . GLN A 1 74 ? -5.447 -5.139 -3.211 1.00 91.12 74 GLN A N 1
ATOM 604 C CA . GLN A 1 74 ? -4.266 -5.832 -3.729 1.00 91.12 74 GLN A CA 1
ATOM 605 C C . GLN A 1 74 ? -3.080 -4.888 -3.916 1.00 91.12 74 GLN A C 1
ATOM 607 O O . GLN A 1 74 ? -1.954 -5.231 -3.566 1.00 91.12 74 GLN A O 1
ATOM 612 N N . ALA A 1 75 ? -3.319 -3.687 -4.447 1.00 92.00 75 ALA A N 1
ATOM 613 C CA . ALA A 1 75 ? -2.270 -2.687 -4.570 1.00 92.00 75 ALA A CA 1
ATOM 614 C C . ALA A 1 75 ? -1.719 -2.297 -3.195 1.00 92.00 75 ALA A C 1
ATOM 616 O O . ALA A 1 75 ? -0.506 -2.221 -3.023 1.00 92.00 75 ALA A O 1
ATOM 617 N N . LEU A 1 76 ? -2.592 -2.100 -2.205 1.00 93.06 76 LEU A N 1
ATOM 618 C CA . LEU A 1 76 ? -2.180 -1.737 -0.855 1.00 93.06 76 LEU A CA 1
ATOM 619 C C . LEU A 1 76 ? -1.354 -2.849 -0.185 1.00 93.06 76 LEU A C 1
ATOM 621 O O . LEU A 1 76 ? -0.327 -2.538 0.413 1.00 93.06 76 LEU A O 1
ATOM 625 N N . GLU A 1 77 ? -1.736 -4.120 -0.349 1.00 91.75 77 GLU A N 1
ATOM 626 C CA . GLU A 1 77 ? -0.938 -5.284 0.077 1.00 91.75 77 GLU A CA 1
ATOM 627 C C . GLU A 1 77 ? 0.469 -5.259 -0.525 1.00 91.75 77 GLU A C 1
ATOM 629 O O . GLU A 1 77 ? 1.458 -5.295 0.205 1.00 91.75 77 GLU A O 1
ATOM 634 N N . VAL A 1 78 ? 0.573 -5.125 -1.851 1.00 91.25 78 VAL A N 1
ATOM 635 C CA . VAL A 1 78 ? 1.868 -5.116 -2.546 1.00 91.25 78 VAL A CA 1
ATOM 636 C C . VAL A 1 78 ? 2.749 -3.966 -2.070 1.00 91.25 78 VAL A C 1
ATOM 638 O O . VAL A 1 78 ? 3.950 -4.156 -1.864 1.00 91.25 78 VAL A O 1
ATOM 641 N N . ILE A 1 79 ? 2.179 -2.773 -1.895 1.00 92.38 79 ILE A N 1
ATOM 642 C CA . ILE A 1 79 ? 2.938 -1.598 -1.463 1.00 92.38 79 ILE A CA 1
ATOM 643 C C . ILE A 1 79 ? 3.451 -1.800 -0.038 1.00 92.38 79 ILE A C 1
ATOM 645 O O . ILE A 1 79 ? 4.640 -1.594 0.198 1.00 92.38 79 ILE A O 1
ATOM 649 N N . ILE A 1 80 ? 2.590 -2.244 0.884 1.00 92.00 80 ILE A N 1
ATOM 650 C CA . ILE A 1 80 ? 2.960 -2.516 2.280 1.00 92.00 80 ILE A CA 1
ATOM 651 C C . ILE A 1 80 ? 4.072 -3.566 2.346 1.00 92.00 80 ILE A C 1
ATOM 653 O O . ILE A 1 80 ? 5.089 -3.343 3.002 1.00 92.00 80 ILE A O 1
ATOM 657 N N . ASP A 1 81 ? 3.928 -4.672 1.619 1.00 89.81 81 ASP A N 1
ATOM 658 C CA . ASP A 1 81 ? 4.946 -5.720 1.565 1.00 89.81 81 ASP A CA 1
ATOM 659 C C . ASP A 1 81 ? 6.264 -5.203 0.988 1.00 89.81 81 ASP A C 1
ATOM 661 O O . ASP A 1 81 ? 7.345 -5.586 1.430 1.00 89.81 81 ASP A O 1
ATOM 665 N N . THR A 1 82 ? 6.198 -4.329 -0.014 1.00 89.62 82 THR A N 1
ATOM 666 C CA . THR A 1 82 ? 7.393 -3.756 -0.634 1.00 89.62 82 THR A CA 1
ATOM 667 C C . THR A 1 82 ? 8.133 -2.857 0.345 1.00 89.62 8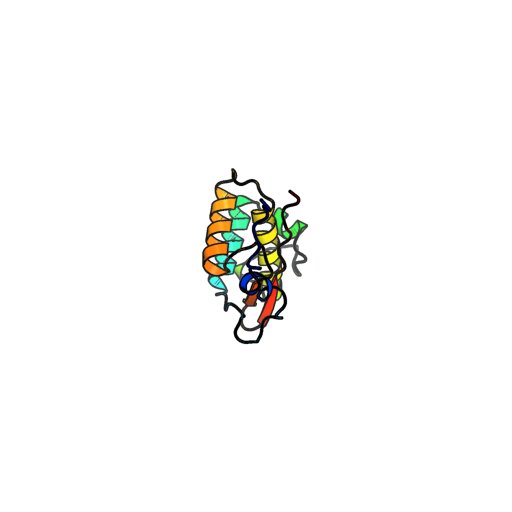2 THR A C 1
ATOM 669 O O . THR A 1 82 ? 9.324 -3.065 0.561 1.00 89.62 82 THR A O 1
ATOM 672 N N . VAL A 1 83 ? 7.451 -1.905 0.986 1.00 90.19 83 VAL A N 1
ATOM 673 C CA . VAL A 1 83 ? 8.110 -0.980 1.924 1.00 90.19 83 VAL A CA 1
ATOM 674 C C . VAL A 1 83 ? 8.556 -1.659 3.218 1.00 90.19 83 VAL A C 1
ATOM 676 O O . VAL A 1 83 ? 9.485 -1.182 3.860 1.00 90.19 83 VAL A O 1
ATOM 679 N N . ASN A 1 84 ? 7.937 -2.779 3.598 1.00 87.44 84 ASN A N 1
ATOM 680 C CA . ASN A 1 84 ? 8.392 -3.572 4.735 1.00 87.44 84 ASN A CA 1
ATOM 681 C C . ASN A 1 84 ? 9.676 -4.346 4.433 1.00 87.44 84 ASN A C 1
ATOM 683 O O . ASN A 1 84 ? 10.500 -4.479 5.330 1.00 87.44 84 ASN A O 1
ATOM 687 N N . VAL A 1 85 ? 9.846 -4.861 3.209 1.00 85.38 85 VAL A N 1
ATOM 688 C CA . VAL A 1 85 ? 11.025 -5.650 2.800 1.00 85.38 85 VAL A CA 1
ATOM 689 C C . VAL A 1 85 ? 12.224 -4.770 2.430 1.00 85.38 85 VAL A C 1
ATOM 691 O O . VAL A 1 85 ? 13.366 -5.217 2.533 1.00 85.38 85 VAL A O 1
ATOM 694 N N . ARG A 1 86 ? 11.995 -3.538 1.966 1.00 81.75 86 ARG A N 1
ATOM 695 C CA . ARG A 1 86 ? 13.078 -2.623 1.578 1.00 81.75 86 ARG A CA 1
ATOM 696 C C . ARG A 1 86 ? 13.889 -2.163 2.797 1.00 81.75 86 ARG A C 1
ATOM 698 O O . ARG A 1 86 ? 13.360 -2.039 3.897 1.00 81.75 86 ARG A O 1
ATOM 705 N N . CYS A 1 87 ? 15.191 -1.952 2.578 1.00 65.31 87 CYS A N 1
ATOM 706 C CA . CYS A 1 87 ? 16.126 -1.503 3.613 1.00 65.31 87 CYS A CA 1
ATOM 707 C C . CYS A 1 87 ? 15.741 -0.109 4.122 1.00 65.31 87 CYS A C 1
ATOM 709 O O . CYS A 1 87 ? 15.202 0.699 3.365 1.00 65.31 87 CYS A O 1
ATOM 711 N N . ASP A 1 88 ? 16.086 0.191 5.374 1.00 69.62 88 ASP A N 1
ATOM 712 C CA . ASP A 1 88 ? 15.826 1.502 5.974 1.00 69.62 88 ASP A CA 1
ATOM 713 C C . ASP A 1 88 ? 16.603 2.658 5.307 1.00 69.62 88 ASP A C 1
ATOM 715 O O . ASP A 1 88 ? 16.293 3.817 5.560 1.00 69.62 88 ASP A O 1
ATOM 719 N N . ASP A 1 89 ? 17.547 2.349 4.409 1.00 71.50 89 ASP A N 1
ATOM 720 C CA . ASP A 1 89 ? 18.352 3.323 3.656 1.00 71.50 89 ASP A CA 1
ATOM 721 C C . ASP A 1 89 ? 17.689 3.830 2.353 1.00 71.50 89 ASP A C 1
ATOM 723 O O . ASP A 1 89 ? 18.262 4.666 1.656 1.00 71.50 89 ASP A O 1
ATOM 727 N N . ASP A 1 90 ? 16.519 3.304 1.971 1.00 84.56 90 ASP A N 1
ATOM 728 C CA . ASP A 1 90 ? 15.755 3.782 0.808 1.00 84.56 90 ASP A CA 1
ATOM 729 C C . ASP A 1 90 ? 14.805 4.914 1.244 1.00 84.56 90 ASP A C 1
ATOM 731 O O . ASP A 1 90 ? 13.718 4.663 1.772 1.00 84.56 90 ASP A O 1
ATOM 735 N N . ASP A 1 91 ? 15.231 6.166 1.038 1.00 86.44 91 ASP A N 1
ATOM 736 C CA . ASP A 1 91 ? 14.480 7.374 1.416 1.00 86.44 91 ASP A CA 1
ATOM 737 C C . ASP A 1 91 ? 13.064 7.409 0.808 1.00 86.44 91 ASP A C 1
ATOM 739 O O . ASP A 1 91 ? 12.107 7.838 1.465 1.00 86.44 91 ASP A O 1
ATOM 743 N N . ASP A 1 92 ? 12.897 6.919 -0.426 1.00 87.38 92 ASP A N 1
ATOM 744 C CA . ASP A 1 92 ? 11.595 6.864 -1.093 1.00 87.38 92 ASP A CA 1
ATOM 745 C C . ASP A 1 92 ? 10.694 5.800 -0.446 1.00 87.38 92 ASP A C 1
ATOM 747 O O . ASP A 1 92 ? 9.514 6.064 -0.172 1.00 87.38 92 ASP A O 1
ATOM 751 N N . ALA A 1 93 ? 11.249 4.624 -0.123 1.00 86.56 93 ALA A N 1
ATOM 752 C CA . ALA A 1 93 ? 10.542 3.580 0.621 1.00 86.56 93 ALA A CA 1
ATOM 753 C C . ALA A 1 93 ? 10.098 4.082 1.999 1.00 86.56 93 ALA A C 1
ATOM 755 O O . ALA A 1 93 ? 8.939 3.895 2.377 1.00 86.56 93 ALA A O 1
ATOM 756 N N . GLN A 1 94 ? 10.988 4.759 2.732 1.00 88.88 94 GLN A N 1
ATOM 757 C CA . GLN A 1 94 ? 10.689 5.341 4.042 1.00 88.88 94 GLN A CA 1
ATOM 758 C C . GLN A 1 94 ? 9.611 6.422 3.937 1.00 88.88 94 GLN A C 1
ATOM 760 O O . GLN A 1 94 ? 8.690 6.460 4.753 1.00 88.88 94 GLN A O 1
ATOM 765 N N . GLY A 1 95 ? 9.651 7.254 2.894 1.00 89.94 95 GLY A N 1
ATOM 766 C CA . GLY A 1 95 ? 8.634 8.271 2.643 1.00 89.94 95 GLY A CA 1
ATOM 767 C C . GLY A 1 95 ? 7.248 7.691 2.341 1.00 89.94 95 GLY A C 1
ATOM 768 O O . GLY A 1 95 ? 6.236 8.286 2.716 1.00 89.94 95 GLY A O 1
ATOM 769 N N . ILE A 1 96 ? 7.164 6.546 1.660 1.00 91.69 96 ILE A N 1
ATOM 770 C CA . ILE A 1 96 ? 5.894 5.836 1.428 1.00 91.69 96 ILE A CA 1
ATOM 771 C C . ILE A 1 96 ? 5.442 5.118 2.707 1.00 91.69 96 ILE A C 1
ATOM 773 O O . ILE A 1 96 ? 4.269 5.200 3.073 1.00 91.69 96 ILE A O 1
ATOM 777 N N . LYS A 1 97 ? 6.368 4.471 3.422 1.00 90.81 97 LYS A N 1
ATOM 778 C CA . LYS A 1 97 ? 6.111 3.773 4.688 1.00 90.81 97 LYS A CA 1
ATOM 779 C C . LYS A 1 97 ? 5.565 4.708 5.760 1.00 90.81 97 LYS A C 1
ATOM 781 O O . LYS A 1 97 ? 4.536 4.405 6.351 1.00 90.81 97 LYS A O 1
ATOM 786 N N . ALA A 1 98 ? 6.186 5.869 5.958 1.00 90.25 98 ALA A N 1
ATOM 787 C CA . ALA A 1 98 ? 5.735 6.861 6.929 1.00 90.25 98 ALA A CA 1
ATOM 788 C C . ALA A 1 98 ? 4.311 7.354 6.624 1.00 90.25 98 ALA A C 1
ATOM 790 O O . ALA A 1 98 ? 3.490 7.496 7.529 1.00 90.25 98 ALA A O 1
ATOM 791 N N . GLN A 1 99 ? 3.991 7.562 5.342 1.00 90.69 99 GLN A N 1
ATOM 792 C CA . GLN A 1 99 ? 2.649 7.955 4.915 1.00 90.69 99 GLN A CA 1
ATOM 793 C C . GLN A 1 99 ? 1.622 6.842 5.181 1.00 90.69 99 GLN A C 1
ATOM 795 O O . GLN A 1 99 ? 0.525 7.118 5.663 1.00 90.69 99 GLN A O 1
ATOM 800 N N . LEU A 1 100 ? 1.977 5.581 4.918 1.00 91.50 100 LEU A N 1
ATOM 801 C CA . LEU A 1 100 ? 1.143 4.429 5.260 1.00 91.50 100 LEU A CA 1
ATOM 802 C C . LEU A 1 100 ? 0.923 4.315 6.770 1.00 91.50 100 LEU A C 1
ATOM 804 O O . LEU A 1 100 ? -0.218 4.176 7.198 1.00 91.50 100 LEU A O 1
ATOM 808 N N . GLU A 1 101 ? 1.977 4.426 7.579 1.00 90.75 101 GLU A N 1
ATOM 809 C CA . GLU A 1 101 ? 1.890 4.314 9.038 1.00 90.75 101 GLU A CA 1
ATOM 810 C C . GLU A 1 101 ? 1.076 5.445 9.671 1.00 90.75 101 GLU A C 1
ATOM 812 O O . GLU A 1 101 ? 0.341 5.217 10.633 1.00 90.75 101 GLU A O 1
ATOM 817 N N . GLN A 1 102 ? 1.125 6.648 9.096 1.00 89.69 102 GLN A N 1
ATOM 818 C CA . GLN A 1 102 ? 0.291 7.769 9.521 1.00 89.69 102 GLN A CA 1
ATOM 819 C C . GLN A 1 102 ? -1.210 7.479 9.355 1.00 89.69 102 GLN A C 1
ATOM 821 O O . GLN A 1 102 ? -2.018 7.950 10.157 1.00 89.69 102 GLN A O 1
ATOM 826 N N . HIS A 1 103 ? -1.595 6.730 8.319 1.00 87.56 103 HIS A N 1
ATOM 827 C CA . HIS A 1 103 ? -2.999 6.466 7.996 1.00 87.56 103 HIS A CA 1
ATOM 828 C C . HIS A 1 103 ? -3.514 5.121 8.510 1.00 87.56 103 HIS A C 1
ATOM 830 O O . HIS A 1 103 ? -4.688 5.013 8.861 1.00 87.56 103 HIS A O 1
ATOM 836 N N . LEU A 1 104 ? -2.661 4.101 8.526 1.00 88.88 104 LEU A N 1
ATOM 837 C CA . LEU A 1 104 ? -3.025 2.717 8.825 1.00 88.88 104 LEU A CA 1
ATOM 838 C C . LEU A 1 104 ? -2.515 2.250 10.192 1.00 88.88 104 LEU A C 1
ATOM 840 O O . LEU A 1 104 ? -2.917 1.189 10.665 1.00 88.88 104 LEU A O 1
ATOM 844 N N . GLY A 1 105 ? -1.653 3.038 10.836 1.00 87.62 105 GLY A N 1
ATOM 845 C CA . GLY A 1 105 ? -0.909 2.607 12.010 1.00 87.62 105 GLY A CA 1
ATOM 846 C C . GLY A 1 105 ? 0.266 1.688 11.647 1.00 87.62 105 GLY A C 1
ATOM 847 O O . GLY A 1 105 ? 0.643 1.582 10.481 1.00 87.62 105 GLY A O 1
ATOM 848 N N . PRO A 1 106 ? 0.874 1.026 12.643 1.00 87.25 106 PRO A N 1
ATOM 849 C CA . PRO A 1 106 ? 2.062 0.200 12.436 1.00 87.25 106 PRO A CA 1
ATOM 850 C C . PRO A 1 106 ? 1.856 -0.909 11.391 1.00 87.25 106 PRO A C 1
ATOM 852 O O . PRO A 1 106 ? 0.907 -1.686 11.487 1.00 87.25 106 PRO A O 1
ATOM 855 N N . LEU A 1 107 ? 2.791 -1.054 10.444 1.00 88.44 107 LEU A N 1
ATOM 856 C CA . LEU A 1 107 ? 2.702 -2.043 9.351 1.00 88.44 107 LEU A CA 1
ATOM 857 C C . LEU A 1 107 ? 3.281 -3.424 9.701 1.00 88.44 107 LEU A C 1
ATOM 859 O O . LEU A 1 107 ? 3.602 -4.217 8.81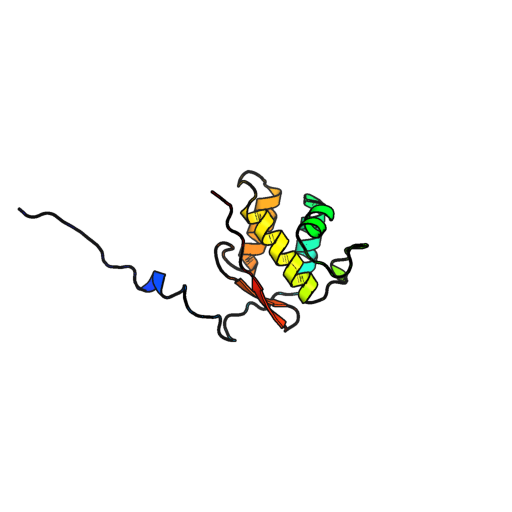9 1.00 88.44 107 LEU A O 1
ATOM 863 N N . ASN A 1 108 ? 3.457 -3.717 10.989 1.00 82.31 108 ASN A N 1
ATOM 864 C CA . ASN A 1 108 ? 4.079 -4.948 11.489 1.00 82.31 108 ASN A CA 1
ATOM 865 C C . ASN A 1 108 ? 3.065 -6.016 11.943 1.00 82.31 108 ASN A C 1
ATOM 867 O O . ASN A 1 108 ? 3.465 -7.079 12.421 1.00 82.31 108 ASN A O 1
ATOM 871 N N . GLY A 1 109 ? 1.766 -5.742 11.814 1.00 81.62 109 GLY A N 1
ATOM 872 C CA . GLY A 1 109 ? 0.681 -6.632 12.218 1.00 81.62 109 GLY A CA 1
ATOM 873 C C . GLY A 1 109 ? -0.495 -6.585 11.248 1.00 81.62 109 GLY A C 1
ATOM 874 O O . GLY A 1 109 ? -0.447 -5.892 10.239 1.00 81.62 109 GLY A O 1
ATOM 875 N N . TYR A 1 110 ? -1.555 -7.338 11.549 1.00 87.94 110 TYR A N 1
ATOM 876 C CA . TYR A 1 110 ? -2.781 -7.323 10.746 1.00 87.94 110 TYR A CA 1
ATOM 877 C C . TYR A 1 110 ? -3.435 -5.938 10.763 1.00 87.94 110 TYR A C 1
ATOM 879 O O . TYR A 1 110 ? -3.624 -5.359 11.834 1.00 87.94 110 TYR A O 1
ATOM 887 N N . ILE A 1 111 ? -3.844 -5.453 9.592 1.00 89.12 111 ILE A N 1
ATOM 888 C CA . ILE A 1 111 ? -4.474 -4.142 9.416 1.00 89.12 111 ILE A CA 1
ATOM 889 C C . ILE A 1 111 ? -5.885 -4.358 8.870 1.00 89.12 111 ILE A C 1
ATOM 891 O O . ILE A 1 111 ? -6.062 -4.887 7.774 1.00 89.12 111 ILE A O 1
ATOM 895 N N . ALA A 1 112 ? -6.902 -3.948 9.626 1.00 90.81 112 ALA A N 1
ATOM 896 C CA . ALA A 1 112 ? -8.294 -4.011 9.191 1.00 90.81 112 ALA A CA 1
ATOM 897 C C . ALA A 1 112 ? -8.699 -2.680 8.540 1.00 90.81 112 ALA A C 1
ATOM 899 O O . ALA A 1 112 ? -8.682 -1.637 9.192 1.00 90.81 112 ALA A O 1
ATOM 900 N N . VAL A 1 113 ? -9.089 -2.706 7.265 1.00 91.38 113 VAL A N 1
ATOM 901 C CA . VAL A 1 113 ? -9.436 -1.502 6.491 1.00 91.38 113 VAL A CA 1
ATOM 902 C C . VAL A 1 113 ? -10.803 -1.625 5.829 1.00 91.38 113 VAL A C 1
ATOM 904 O O . VAL A 1 113 ? -11.245 -2.713 5.463 1.00 91.38 113 VAL A O 1
ATOM 907 N N . ARG A 1 114 ? -11.481 -0.498 5.637 1.00 92.75 114 ARG A N 1
ATOM 908 C CA . ARG A 1 114 ? -12.654 -0.375 4.774 1.00 92.75 114 ARG A CA 1
ATOM 909 C C . ARG A 1 114 ? -12.290 0.414 3.535 1.00 92.75 114 ARG A C 1
ATOM 911 O O . ARG A 1 114 ? -11.955 1.594 3.616 1.00 92.75 114 ARG A O 1
ATOM 918 N N . LEU A 1 115 ? -12.421 -0.235 2.385 1.00 91.94 115 LEU A N 1
ATOM 919 C CA . LEU A 1 115 ? -12.169 0.357 1.079 1.00 91.94 115 LEU A CA 1
ATOM 920 C C . LEU A 1 115 ? -13.498 0.510 0.357 1.00 91.94 115 LEU A C 1
ATOM 922 O O . LEU A 1 115 ? -14.160 -0.475 0.032 1.00 91.94 115 LEU A O 1
ATOM 926 N N . ARG A 1 116 ? -13.928 1.757 0.135 1.00 89.44 116 ARG A N 1
ATOM 927 C CA . ARG A 1 116 ? -15.235 2.062 -0.481 1.00 89.44 116 ARG A CA 1
ATOM 928 C C . ARG A 1 116 ? -16.413 1.352 0.218 1.00 89.44 116 ARG A C 1
ATOM 930 O O . ARG A 1 116 ? -17.342 0.895 -0.443 1.00 89.44 116 ARG A O 1
ATOM 937 N N . GLY A 1 117 ? -16.354 1.229 1.547 1.00 87.75 117 GLY A N 1
ATOM 938 C CA . GLY A 1 117 ? -17.370 0.556 2.367 1.00 87.75 117 GLY A CA 1
ATOM 939 C C . GLY A 1 117 ? -17.235 -0.970 2.469 1.00 87.75 117 GLY A C 1
ATOM 940 O O . GLY A 1 117 ? -17.985 -1.587 3.225 1.00 87.75 117 GLY A O 1
ATOM 941 N N . TRP A 1 118 ? -16.278 -1.583 1.767 1.00 89.88 118 TRP A N 1
ATOM 942 C CA . TRP A 1 118 ? -16.016 -3.023 1.826 1.00 89.88 118 TRP A CA 1
ATOM 943 C C . TRP A 1 118 ? -14.896 -3.337 2.827 1.00 89.88 118 TRP A C 1
ATOM 945 O O . TRP A 1 118 ? -13.843 -2.702 2.754 1.00 89.88 118 TRP A O 1
ATOM 955 N N . PRO A 1 119 ? -15.101 -4.274 3.769 1.00 91.94 119 PRO A N 1
ATOM 956 C CA . PRO A 1 119 ? -14.101 -4.624 4.772 1.00 91.94 119 PRO A CA 1
ATOM 957 C C . PRO A 1 119 ? -13.038 -5.575 4.210 1.00 91.94 119 PRO A C 1
ATOM 959 O O . PRO A 1 119 ? -13.370 -6.575 3.574 1.00 91.94 119 PRO A O 1
ATOM 962 N N . PHE A 1 120 ? -11.777 -5.301 4.526 1.00 90.75 120 PHE A N 1
ATOM 963 C CA . PHE A 1 120 ? -10.624 -6.137 4.209 1.00 90.75 120 PHE A CA 1
ATOM 964 C C . PHE A 1 120 ? -9.677 -6.236 5.406 1.00 90.75 120 PHE A C 1
ATOM 966 O O . PHE A 1 120 ? -9.671 -5.372 6.286 1.00 90.75 120 PHE A O 1
ATOM 973 N N . VAL A 1 121 ? -8.864 -7.290 5.422 1.00 89.94 121 VAL A N 1
ATOM 974 C CA . VAL A 1 121 ? -7.770 -7.465 6.378 1.00 89.94 121 VAL A CA 1
ATOM 975 C C . VAL A 1 121 ? -6.500 -7.684 5.577 1.00 89.94 121 VAL A C 1
ATOM 977 O O . VAL A 1 121 ? -6.407 -8.662 4.844 1.00 89.94 121 VAL A O 1
ATOM 980 N N . ILE A 1 122 ? -5.538 -6.784 5.742 1.00 89.81 122 ILE A N 1
ATOM 981 C CA . ILE A 1 122 ? -4.212 -6.885 5.144 1.00 89.81 122 ILE A CA 1
ATOM 982 C C . ILE A 1 122 ? -3.300 -7.568 6.154 1.00 89.81 122 ILE A C 1
ATOM 984 O O . ILE A 1 122 ? -3.243 -7.164 7.321 1.00 89.8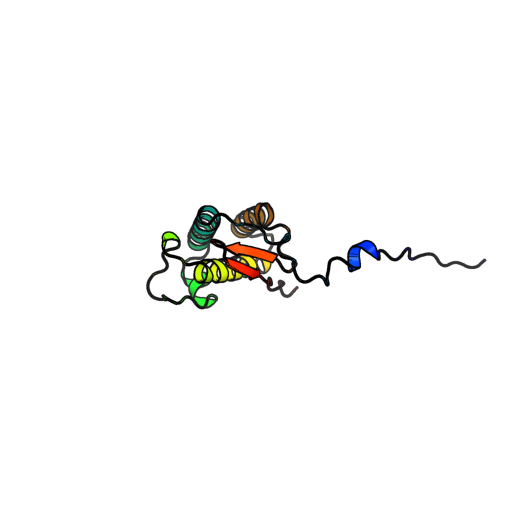1 122 ILE A O 1
ATOM 988 N N . GLN A 1 123 ? -2.592 -8.600 5.709 1.00 88.44 123 GLN A N 1
ATOM 989 C CA . GLN A 1 123 ? -1.554 -9.265 6.485 1.00 88.44 123 GLN A CA 1
ATOM 990 C C . GLN A 1 123 ? -0.191 -8.948 5.858 1.00 88.44 123 GLN A C 1
ATOM 992 O O . GLN A 1 123 ? 0.195 -9.619 4.903 1.00 88.44 123 GLN A O 1
ATOM 997 N N . PRO A 1 124 ? 0.552 -7.966 6.395 1.00 82.81 124 PRO A N 1
ATOM 998 C CA . PRO A 1 124 ? 1.862 -7.616 5.870 1.00 82.81 124 PRO A CA 1
ATOM 999 C C . PRO A 1 124 ? 2.815 -8.810 5.928 1.00 82.81 124 PRO A C 1
ATOM 1001 O O . PRO A 1 124 ? 2.949 -9.467 6.969 1.00 82.81 124 PRO A O 1
ATOM 1004 N N . GLN A 1 125 ? 3.521 -9.076 4.835 1.00 78.69 125 GLN A N 1
ATOM 1005 C CA . GLN A 1 125 ? 4.644 -9.997 4.841 1.00 78.69 125 GLN A CA 1
ATOM 1006 C C . GLN A 1 125 ? 5.799 -9.333 5.587 1.00 78.69 125 GLN A C 1
ATOM 1008 O O . GLN A 1 125 ? 6.286 -8.263 5.214 1.00 78.69 125 GLN A O 1
ATOM 1013 N N . ALA A 1 126 ? 6.225 -9.960 6.683 1.00 59.47 126 ALA A N 1
ATOM 1014 C CA . ALA A 1 126 ? 7.404 -9.507 7.399 1.00 59.47 126 ALA A CA 1
ATOM 1015 C C . ALA A 1 126 ? 8.622 -9.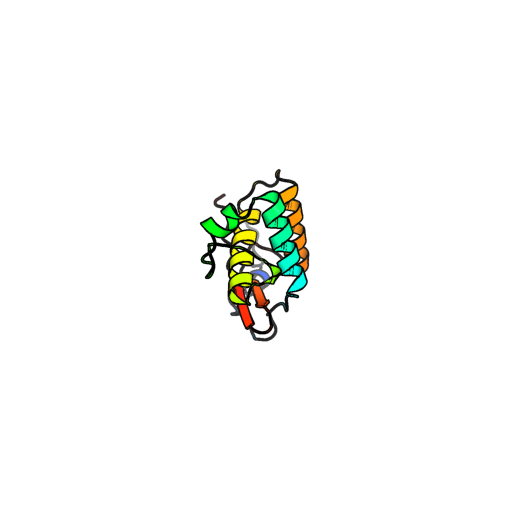599 6.471 1.00 59.47 126 ALA A C 1
ATOM 1017 O O . ALA A 1 126 ? 8.800 -10.610 5.787 1.00 59.47 126 ALA A O 1
ATOM 1018 N N . ALA A 1 127 ? 9.486 -8.580 6.495 1.00 55.41 127 ALA A N 1
ATOM 1019 C CA . ALA A 1 127 ? 10.829 -8.730 5.956 1.00 55.41 127 ALA A CA 1
ATOM 1020 C C . ALA A 1 127 ? 11.459 -9.972 6.585 1.00 55.41 127 ALA A C 1
ATOM 1022 O O . ALA A 1 127 ? 11.502 -10.087 7.816 1.00 55.41 127 ALA A O 1
ATOM 1023 N N . ALA A 1 128 ? 11.914 -10.909 5.755 1.00 46.06 128 ALA A N 1
ATOM 1024 C CA . ALA A 1 128 ? 12.790 -11.968 6.222 1.00 46.06 128 ALA A CA 1
ATOM 1025 C C . ALA A 1 128 ? 14.058 -11.283 6.755 1.00 46.06 128 ALA A C 1
ATOM 1027 O O . ALA A 1 128 ? 14.874 -10.801 5.974 1.00 46.06 128 ALA A O 1
ATOM 1028 N N . ARG A 1 129 ? 14.132 -11.130 8.080 1.00 42.44 129 ARG A N 1
ATOM 1029 C CA . ARG A 1 129 ? 15.305 -10.609 8.784 1.00 42.44 129 ARG A CA 1
ATOM 1030 C C . ARG A 1 129 ? 16.443 -11.615 8.738 1.00 42.44 129 ARG A C 1
ATOM 1032 O O . ARG A 1 129 ? 16.147 -12.823 8.888 1.00 42.44 129 ARG A O 1
#

Sequence (129 aa):
MKIKKPAVHNTALLEFHRRWPLKADYLDVPREMIVQLIEKFIAVYGTGHLLERGNFRQLSWISPAGFDALDLHQALEVIIDTVNVRCDDDDDAQGIKAQLEQHLGPLNGYIAVRLRGWPFVIQPQAAAR

Radius of gyration: 18.04 Å; chains: 1; bounding box: 38×26×70 Å

Secondary structure (DSSP, 8-state):
----------HHHHGGGGPPPPTTS-EEE-HHHHHHHHHHHHHHHHHHHHHHH---S--S---GGG--HHHHHHHHHHHHHHHHHS-TT-HHHHHHHHHHHHHH--TTS-EEEEETTEEEEE-PPPP--

pLDDT: mean 77.93, std 17.44, range [36.97, 93.06]